Protein AF-A0A257A7J6-F1 (afdb_monomer_lite)

Foldseek 3Di:
DDPPPDPDFDKFKKWWKADPPPGDIDIDGDDPPADFQCFDDADPPPRDTITTHDIDIDGDPDD

pLDDT: mean 88.14, std 11.92, range [46.78, 97.5]

Structure (mmCIF, N/CA/C/O backbone):
data_AF-A0A257A7J6-F1
#
_entry.id   AF-A0A257A7J6-F1
#
loop_
_atom_site.group_PDB
_atom_site.id
_atom_site.type_symbol
_atom_site.label_atom_id
_atom_site.label_alt_id
_atom_site.label_comp_id
_atom_site.label_asym_id
_atom_site.label_entity_id
_atom_site.label_seq_id
_atom_site.pdbx_PDB_ins_code
_atom_site.Cartn_x
_atom_site.Cartn_y
_atom_site.Cartn_z
_atom_site.occupancy
_atom_site.B_iso_or_equiv
_atom_site.auth_seq_id
_atom_site.auth_comp_id
_atom_site.auth_asym_id
_atom_site.auth_atom_id
_atom_site.pdbx_PDB_model_num
ATOM 1 N N . MET A 1 1 ? 39.335 -11.004 -24.064 1.00 46.78 1 MET A N 1
ATOM 2 C CA . MET A 1 1 ? 37.859 -11.087 -23.994 1.00 46.78 1 MET A CA 1
ATOM 3 C C . MET A 1 1 ? 37.340 -9.922 -23.164 1.00 46.78 1 MET A C 1
ATOM 5 O O . MET A 1 1 ? 37.349 -10.001 -21.942 1.00 46.78 1 MET A O 1
ATOM 9 N N . GLU A 1 2 ? 36.942 -8.818 -23.792 1.00 57.66 2 GLU A N 1
ATOM 10 C CA . GLU A 1 2 ? 36.339 -7.702 -23.058 1.00 57.66 2 GLU A CA 1
ATOM 11 C C . GLU A 1 2 ? 34.875 -8.030 -22.740 1.00 57.66 2 GLU A C 1
ATOM 13 O O . GLU A 1 2 ? 34.025 -8.119 -23.628 1.00 57.66 2 GLU A O 1
ATOM 18 N N . ARG A 1 3 ? 34.566 -8.259 -21.457 1.00 66.62 3 ARG A N 1
ATOM 19 C CA . ARG A 1 3 ? 33.183 -8.406 -20.988 1.00 66.62 3 ARG A CA 1
ATOM 20 C C . ARG A 1 3 ? 32.468 -7.068 -21.181 1.00 66.62 3 ARG A C 1
ATOM 22 O O . ARG A 1 3 ? 32.628 -6.162 -20.365 1.00 66.62 3 ARG A O 1
ATOM 29 N N . ARG A 1 4 ? 31.640 -6.946 -22.225 1.00 64.50 4 ARG A N 1
ATOM 30 C CA . ARG A 1 4 ? 30.661 -5.853 -22.348 1.00 64.50 4 ARG A CA 1
ATOM 31 C C . ARG A 1 4 ? 29.802 -5.835 -21.078 1.00 64.50 4 ARG A C 1
ATOM 33 O O . ARG A 1 4 ? 28.958 -6.706 -20.880 1.00 64.50 4 ARG A O 1
ATOM 40 N N . LYS A 1 5 ? 30.026 -4.858 -20.192 1.00 63.09 5 LYS A N 1
ATOM 41 C CA . LYS A 1 5 ? 29.142 -4.587 -19.050 1.00 63.09 5 LYS A CA 1
ATOM 42 C C . LYS A 1 5 ? 27.782 -4.191 -19.624 1.00 63.09 5 LYS A C 1
ATOM 44 O O . LYS A 1 5 ? 27.615 -3.069 -20.096 1.00 63.09 5 LYS A O 1
ATOM 49 N N . ALA A 1 6 ? 26.816 -5.106 -19.602 1.00 65.88 6 ALA A N 1
ATOM 50 C CA . ALA A 1 6 ? 25.431 -4.765 -19.891 1.00 65.88 6 ALA A CA 1
ATOM 51 C C . ALA A 1 6 ? 25.021 -3.602 -18.971 1.00 65.88 6 ALA A C 1
ATOM 53 O O . ALA A 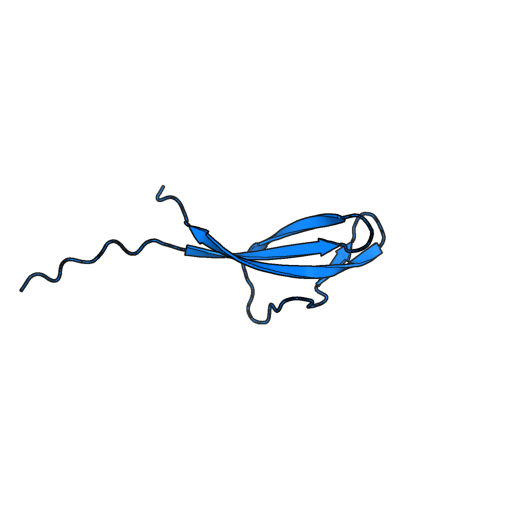1 6 ? 25.211 -3.675 -17.752 1.00 65.88 6 ALA A O 1
ATOM 54 N N . LYS A 1 7 ? 24.514 -2.504 -19.549 1.00 62.06 7 LYS A N 1
ATOM 55 C CA . LYS A 1 7 ? 23.943 -1.384 -18.787 1.00 62.06 7 LYS A CA 1
ATOM 56 C C . LYS A 1 7 ? 22.755 -1.938 -17.997 1.00 62.06 7 LYS A C 1
ATOM 58 O O . LYS A 1 7 ? 21.663 -2.030 -18.537 1.00 62.06 7 LYS A O 1
ATOM 63 N N . LYS A 1 8 ? 22.966 -2.306 -16.731 1.00 70.75 8 LYS A N 1
ATOM 64 C CA . LYS A 1 8 ? 21.872 -2.703 -15.841 1.00 70.75 8 LYS A CA 1
ATOM 65 C C . LYS A 1 8 ? 20.927 -1.510 -15.693 1.00 70.75 8 LYS A C 1
ATOM 67 O O . LYS A 1 8 ? 21.358 -0.413 -15.317 1.00 70.75 8 LYS A O 1
ATOM 72 N N . GLU A 1 9 ? 19.670 -1.706 -16.068 1.00 79.25 9 GLU A N 1
ATOM 73 C CA . GLU A 1 9 ? 18.582 -0.818 -15.676 1.00 79.25 9 GLU A CA 1
ATOM 74 C C . GLU A 1 9 ? 18.504 -0.842 -14.145 1.00 79.25 9 GLU A C 1
ATOM 76 O O . GLU A 1 9 ? 18.549 -1.911 -13.535 1.00 79.25 9 GLU A O 1
ATOM 81 N N . GLN A 1 10 ? 18.495 0.336 -13.522 1.00 86.44 10 GLN A N 1
ATOM 82 C CA . GLN A 1 10 ? 18.400 0.449 -12.070 1.00 86.44 10 GLN A CA 1
ATOM 83 C C . GLN A 1 10 ? 16.928 0.578 -11.698 1.00 86.44 10 GLN A C 1
ATOM 85 O O . GLN A 1 10 ? 16.226 1.449 -12.216 1.00 86.44 10 GLN A O 1
ATOM 90 N N . TYR A 1 11 ? 16.479 -0.289 -10.801 1.00 90.56 11 TYR A N 1
ATOM 91 C CA . TYR A 1 11 ? 15.129 -0.286 -10.262 1.00 90.56 11 TYR A CA 1
ATOM 92 C C . TYR A 1 11 ? 15.191 0.042 -8.773 1.00 90.56 11 TYR A C 1
ATOM 94 O O . TYR A 1 11 ? 16.149 -0.330 -8.092 1.00 90.56 11 TYR A O 1
ATOM 102 N N . LYS A 1 12 ? 14.180 0.758 -8.281 1.00 93.44 12 LYS A N 1
ATOM 103 C CA . LYS A 1 12 ? 13.992 1.032 -6.858 1.00 93.44 12 LYS A CA 1
ATOM 104 C C . LYS A 1 12 ? 12.631 0.513 -6.426 1.00 93.44 12 LYS A C 1
ATOM 106 O O . LYS A 1 12 ? 11.614 0.937 -6.975 1.00 93.44 12 LYS A O 1
ATOM 111 N N . THR A 1 13 ? 12.625 -0.357 -5.427 1.00 95.50 13 THR A N 1
ATOM 112 C CA . THR A 1 13 ? 11.399 -0.894 -4.842 1.00 95.50 13 THR A CA 1
ATOM 113 C C . THR A 1 13 ? 10.735 0.161 -3.958 1.00 95.50 13 THR A C 1
ATOM 115 O O . THR A 1 13 ? 11.359 0.745 -3.066 1.00 95.50 13 THR A O 1
ATOM 118 N N . ARG A 1 14 ? 9.457 0.421 -4.215 1.00 96.56 14 ARG A N 1
ATOM 119 C CA . ARG A 1 14 ? 8.609 1.369 -3.494 1.00 96.56 14 ARG A CA 1
ATOM 120 C C . ARG A 1 14 ? 7.461 0.634 -2.820 1.00 96.56 14 ARG A C 1
ATOM 122 O O . ARG A 1 14 ? 6.928 -0.335 -3.358 1.00 96.56 14 ARG A O 1
ATOM 129 N N . THR A 1 15 ? 7.064 1.148 -1.666 1.00 97.50 15 THR A N 1
ATOM 130 C CA . THR A 1 15 ? 5.905 0.690 -0.905 1.00 97.50 15 THR A CA 1
ATOM 131 C C . THR A 1 15 ? 4.848 1.789 -0.941 1.00 97.50 15 THR A C 1
ATOM 133 O O . 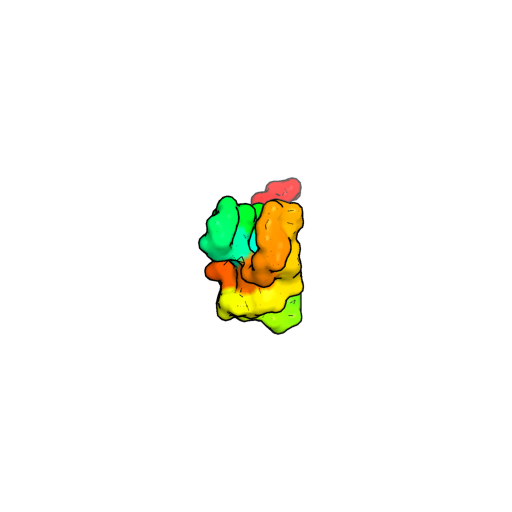THR A 1 15 ? 5.102 2.913 -0.510 1.00 97.50 15 THR A O 1
ATOM 136 N N . LEU A 1 16 ? 3.656 1.465 -1.437 1.00 96.25 16 LEU A N 1
ATOM 137 C CA . LEU A 1 16 ? 2.483 2.333 -1.414 1.00 96.25 16 LEU A CA 1
ATOM 138 C C . LEU A 1 16 ? 1.581 1.907 -0.261 1.00 96.25 16 LEU A C 1
ATOM 140 O O . LEU A 1 16 ? 1.044 0.797 -0.270 1.00 96.25 16 LEU A O 1
ATOM 144 N N . ILE A 1 17 ? 1.353 2.804 0.690 1.00 95.44 17 ILE A N 1
ATOM 145 C CA . ILE A 1 17 ? 0.369 2.632 1.758 1.00 95.44 17 ILE A CA 1
ATOM 146 C C . ILE A 1 17 ? -0.930 3.353 1.394 1.00 95.44 17 ILE A C 1
ATOM 148 O O . ILE A 1 17 ? -0.908 4.453 0.842 1.00 95.44 17 ILE A O 1
ATOM 152 N N . LYS A 1 18 ? -2.080 2.728 1.680 1.00 95.25 18 LYS A N 1
ATOM 153 C CA . LYS A 1 18 ? -3.407 3.286 1.374 1.00 95.25 18 LYS A CA 1
ATOM 154 C C . LYS A 1 18 ? -4.373 3.102 2.537 1.00 95.25 18 LYS A C 1
ATOM 156 O O . LYS A 1 18 ? -4.507 2.017 3.099 1.00 95.25 18 LYS A O 1
ATOM 161 N N . CYS A 1 19 ? -5.082 4.170 2.882 1.00 94.44 19 CYS A N 1
ATOM 162 C CA . CYS A 1 19 ? -6.183 4.133 3.829 1.00 94.44 19 CYS A CA 1
ATOM 163 C C . CYS A 1 19 ? -7.438 3.595 3.136 1.00 94.44 19 CYS A C 1
ATOM 165 O O . CYS A 1 19 ? -7.911 4.175 2.156 1.00 94.44 19 CYS A O 1
ATOM 167 N N . SER A 1 20 ? -8.018 2.526 3.676 1.00 89.50 20 SER A N 1
ATOM 168 C CA . SER A 1 20 ? -9.241 1.928 3.127 1.00 89.50 20 SER A CA 1
ATOM 169 C C . SER A 1 20 ? -10.495 2.775 3.374 1.00 89.50 20 SER A C 1
ATOM 171 O O . SER A 1 20 ? -11.472 2.607 2.659 1.00 89.50 20 SER A O 1
ATOM 173 N N . LYS A 1 21 ? -10.477 3.690 4.358 1.00 91.94 21 LYS A N 1
ATOM 174 C CA . LYS A 1 21 ? -11.649 4.500 4.739 1.00 91.94 21 LYS A CA 1
ATOM 175 C C . LYS A 1 21 ? -11.766 5.810 3.957 1.00 91.94 21 LYS A C 1
ATOM 177 O O . LYS A 1 21 ? -12.846 6.136 3.488 1.00 91.94 21 LYS A O 1
ATOM 182 N N . CYS A 1 22 ? -10.679 6.573 3.836 1.00 91.81 22 CYS A N 1
ATOM 183 C CA . CYS A 1 22 ? -10.699 7.897 3.193 1.00 91.81 22 CYS A CA 1
ATOM 184 C C . CYS A 1 22 ? -9.896 7.974 1.887 1.00 91.81 22 CYS A C 1
ATOM 186 O O . CYS A 1 22 ? -9.817 9.040 1.283 1.00 91.81 22 CYS A O 1
ATOM 188 N N . GLY A 1 23 ? -9.248 6.880 1.475 1.00 90.31 23 GLY A N 1
ATOM 189 C CA . GLY A 1 23 ? -8.471 6.830 0.237 1.00 90.31 23 GLY A CA 1
ATOM 190 C C . GLY A 1 23 ? -7.116 7.540 0.285 1.00 90.31 23 GLY A C 1
ATOM 191 O O . GLY A 1 23 ? -6.462 7.616 -0.747 1.00 90.31 23 GLY A O 1
ATOM 192 N N . TYR A 1 24 ? -6.670 8.034 1.447 1.00 93.38 24 TYR A N 1
ATOM 193 C CA . TYR A 1 24 ? -5.335 8.622 1.602 1.00 93.38 24 TYR A CA 1
ATOM 194 C C . TYR A 1 24 ? -4.242 7.637 1.171 1.00 93.38 24 TYR A C 1
ATOM 196 O O . TYR A 1 24 ? -4.250 6.489 1.616 1.00 93.38 24 TYR A O 1
ATOM 204 N N . THR A 1 25 ? -3.305 8.093 0.347 1.00 93.81 25 THR A N 1
ATOM 205 C CA . THR A 1 25 ? -2.175 7.305 -0.151 1.00 93.81 25 THR A CA 1
ATOM 206 C C . THR A 1 25 ? -0.858 8.000 0.138 1.00 93.81 25 THR A C 1
ATOM 208 O O . THR A 1 25 ? -0.774 9.223 0.047 1.00 93.81 25 THR A O 1
ATOM 211 N N . GLU A 1 26 ? 0.175 7.219 0.425 1.00 94.06 26 GLU A N 1
ATOM 212 C CA . GLU A 1 26 ? 1.545 7.703 0.573 1.00 94.06 26 GLU A CA 1
ATOM 213 C C . GLU A 1 26 ? 2.511 6.653 0.014 1.00 94.06 26 GLU A C 1
ATOM 215 O O . GLU A 1 26 ? 2.293 5.450 0.169 1.00 94.06 26 GLU A O 1
ATOM 220 N N . GLU A 1 27 ? 3.559 7.110 -0.663 1.00 94.50 27 GLU A N 1
ATOM 221 C CA . GLU A 1 27 ? 4.622 6.259 -1.192 1.00 94.50 27 GLU A CA 1
ATOM 222 C C . GLU A 1 27 ? 5.896 6.462 -0.382 1.00 94.50 27 GLU A C 1
ATOM 224 O O . GLU A 1 27 ? 6.302 7.593 -0.109 1.00 94.50 27 GLU A O 1
ATOM 229 N N . ARG A 1 28 ? 6.563 5.360 -0.043 1.00 94.50 28 ARG A N 1
ATOM 230 C CA . ARG A 1 28 ? 7.873 5.376 0.603 1.00 94.50 28 ARG A CA 1
ATOM 231 C C . ARG A 1 28 ? 8.818 4.360 -0.014 1.00 94.50 28 ARG A C 1
ATOM 233 O O . ARG A 1 28 ? 8.440 3.533 -0.843 1.00 94.50 28 ARG A O 1
ATOM 240 N N . ASP A 1 29 ? 10.081 4.452 0.371 1.00 95.12 29 ASP A N 1
ATOM 241 C CA . ASP A 1 29 ? 11.055 3.412 0.067 1.00 95.12 29 ASP A CA 1
ATOM 242 C C . ASP A 1 29 ? 10.704 2.106 0.782 1.00 95.12 29 ASP A C 1
ATOM 244 O O . ASP A 1 29 ? 10.225 2.115 1.923 1.00 95.12 29 ASP A O 1
ATOM 248 N N . PHE A 1 30 ? 10.924 0.993 0.079 1.00 95.19 30 PHE A N 1
ATOM 249 C CA . PHE A 1 30 ? 10.739 -0.336 0.641 1.00 95.19 30 PHE A CA 1
ATOM 250 C C . PHE A 1 30 ? 11.625 -0.523 1.873 1.00 95.19 30 PHE A C 1
ATOM 252 O O . PHE A 1 30 ? 12.810 -0.182 1.860 1.00 95.19 30 PHE A O 1
ATOM 259 N N . GLN A 1 31 ? 11.040 -1.080 2.931 1.00 95.44 31 GLN A N 1
ATOM 260 C CA . GLN A 1 31 ? 11.757 -1.469 4.140 1.00 95.44 31 GLN A CA 1
ATOM 261 C C . GLN A 1 31 ? 11.657 -2.978 4.335 1.00 95.44 31 GLN A C 1
ATOM 263 O O . GLN A 1 31 ? 10.660 -3.610 3.981 1.00 95.44 31 GLN A O 1
ATOM 268 N N . VAL A 1 32 ? 12.704 -3.563 4.917 1.00 95.25 32 VAL A N 1
ATOM 269 C CA . VAL A 1 32 ? 12.734 -4.998 5.207 1.00 95.25 32 VAL A CA 1
ATOM 270 C C . VAL A 1 32 ? 11.564 -5.354 6.127 1.00 95.25 32 VAL A C 1
ATOM 272 O O . VAL A 1 32 ? 11.357 -4.727 7.163 1.00 95.25 32 VAL A O 1
ATOM 275 N N . GLY A 1 33 ? 10.788 -6.363 5.728 1.00 93.75 33 GLY A N 1
ATOM 276 C CA . GLY A 1 33 ? 9.578 -6.779 6.438 1.00 93.75 33 GLY A CA 1
ATOM 277 C C . GLY A 1 33 ? 8.299 -6.065 5.992 1.00 93.75 33 GLY A C 1
ATOM 278 O O . GLY A 1 33 ? 7.271 -6.209 6.656 1.00 93.75 33 GLY A O 1
ATOM 279 N N . ASP A 1 34 ? 8.320 -5.286 4.910 1.00 95.19 34 ASP A N 1
ATOM 280 C CA . ASP A 1 34 ? 7.100 -4.827 4.243 1.00 95.19 34 ASP A CA 1
ATOM 281 C C . ASP A 1 34 ? 6.415 -5.974 3.498 1.00 95.19 34 ASP A C 1
ATOM 283 O O . ASP A 1 34 ? 7.034 -6.682 2.705 1.00 95.19 34 ASP A O 1
ATOM 287 N N . TYR A 1 35 ? 5.113 -6.130 3.730 1.00 95.81 35 TYR A N 1
ATOM 288 C CA . TYR A 1 35 ? 4.260 -7.067 3.007 1.00 95.81 35 TYR A CA 1
ATOM 289 C C . TYR A 1 35 ? 2.895 -6.431 2.741 1.00 95.81 35 TYR A C 1
ATOM 291 O O . TYR A 1 35 ? 2.449 -5.537 3.462 1.00 95.81 35 TYR A O 1
ATOM 299 N N . VAL A 1 36 ? 2.222 -6.874 1.682 1.00 95.50 36 VAL A N 1
ATOM 300 C CA . VAL A 1 36 ? 0.902 -6.351 1.306 1.00 95.50 36 VAL A CA 1
ATOM 301 C C . VAL A 1 36 ? -0.107 -6.641 2.426 1.00 95.50 36 VAL A C 1
ATOM 303 O O . VAL A 1 36 ? -0.129 -7.737 2.971 1.00 95.50 36 VAL A O 1
ATOM 306 N N . LEU A 1 37 ? -0.940 -5.655 2.769 1.00 94.50 37 LEU A N 1
ATOM 307 C CA . LEU A 1 37 ? -1.873 -5.620 3.908 1.00 94.50 37 LEU A CA 1
ATOM 308 C C . LEU A 1 37 ? -1.248 -5.473 5.306 1.00 94.50 37 LEU A C 1
ATOM 310 O O . LEU A 1 37 ? -1.998 -5.410 6.284 1.00 94.50 37 LEU A O 1
ATOM 314 N N . LYS A 1 38 ? 0.077 -5.321 5.428 1.00 95.38 38 LYS A N 1
ATOM 315 C CA . LYS A 1 38 ? 0.719 -4.996 6.712 1.00 95.38 38 LYS A CA 1
ATOM 316 C C . LYS A 1 38 ? 0.149 -3.693 7.293 1.00 95.38 38 LYS A C 1
ATOM 318 O O . LYS A 1 38 ? 0.105 -2.698 6.562 1.00 95.38 38 LYS A O 1
ATOM 323 N N . PRO A 1 39 ? 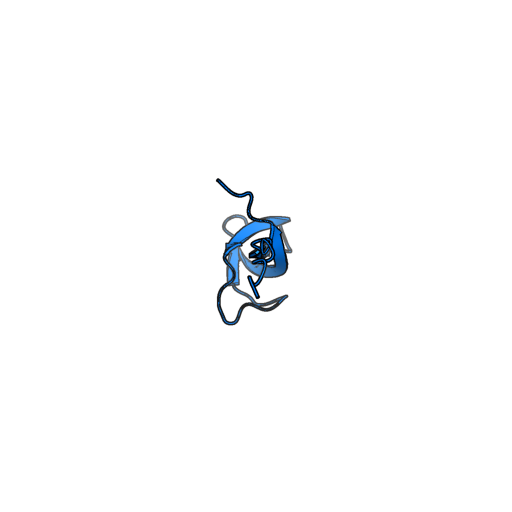-0.273 -3.661 8.570 1.00 94.31 39 PRO A N 1
ATOM 324 C CA . PRO A 1 39 ? -0.617 -2.421 9.259 1.00 94.31 39 PRO A CA 1
ATOM 325 C C . PRO A 1 39 ? 0.650 -1.594 9.503 1.00 94.31 39 PRO A C 1
ATOM 327 O O . PRO A 1 39 ? 1.632 -2.108 10.029 1.00 94.31 39 PRO A O 1
ATOM 330 N N . GLU A 1 40 ? 0.629 -0.327 9.100 1.00 90.00 40 GLU A N 1
ATOM 331 C CA . GLU A 1 40 ? 1.806 0.548 9.158 1.00 90.00 40 GLU A CA 1
ATOM 332 C C . GLU A 1 40 ? 1.634 1.666 10.184 1.00 90.00 40 GLU A C 1
ATOM 334 O O . GLU A 1 40 ? 2.393 1.768 11.143 1.00 90.00 40 GLU A O 1
ATOM 339 N N . LYS A 1 41 ? 0.642 2.532 9.961 1.00 90.25 41 LYS A N 1
ATOM 340 C CA . LYS A 1 41 ? 0.448 3.756 10.738 1.00 90.25 41 LYS A CA 1
ATOM 341 C C . LYS A 1 41 ? -1.010 4.172 10.771 1.00 90.25 41 LYS A C 1
ATOM 343 O O . LYS A 1 41 ? -1.813 3.726 9.951 1.00 90.25 41 LYS A O 1
ATOM 348 N N . GLU A 1 42 ? -1.352 5.071 11.680 1.00 93.25 42 GLU A N 1
ATOM 349 C CA . GLU A 1 42 ? -2.670 5.694 11.704 1.00 93.25 42 GLU A CA 1
ATOM 350 C C . GLU A 1 42 ? -2.811 6.768 10.624 1.00 93.25 42 GLU A C 1
ATOM 352 O O . GLU A 1 42 ? -1.884 7.510 10.295 1.00 93.25 42 GLU A O 1
ATOM 357 N N . CYS A 1 43 ? -4.005 6.855 10.047 1.00 91.06 43 CYS A N 1
ATOM 358 C CA . CYS A 1 43 ? -4.305 7.831 9.022 1.00 91.06 43 CYS A CA 1
ATOM 359 C C . CYS A 1 43 ? -4.438 9.230 9.627 1.00 91.06 43 CYS A C 1
ATOM 361 O O . CYS A 1 43 ? -5.327 9.428 10.460 1.00 91.06 43 CYS A O 1
ATOM 363 N N . PRO A 1 44 ? -3.692 10.234 9.128 1.00 90.19 44 PRO A N 1
ATOM 364 C CA . PRO A 1 44 ? -3.761 11.593 9.664 1.00 90.19 44 PRO A CA 1
ATOM 365 C C . PRO A 1 44 ? -5.141 12.244 9.474 1.00 90.19 44 PRO A C 1
ATOM 367 O O . PRO A 1 44 ? -5.483 13.177 10.188 1.00 90.19 44 PRO A O 1
ATOM 370 N N . LYS A 1 45 ? -5.958 11.749 8.530 1.00 90.38 45 LYS A N 1
ATOM 371 C CA . LYS A 1 45 ? -7.291 12.302 8.238 1.00 90.38 45 LYS A CA 1
ATOM 372 C C . LYS A 1 45 ? -8.424 11.675 9.047 1.00 90.38 45 LYS A C 1
ATOM 374 O O . LYS A 1 45 ? -9.391 12.353 9.363 1.00 90.38 45 LYS A O 1
ATOM 379 N N . CYS A 1 46 ? -8.363 10.372 9.313 1.00 91.19 46 CYS A N 1
ATOM 380 C CA . CYS A 1 46 ? -9.506 9.635 9.869 1.00 91.19 46 CYS A CA 1
ATOM 381 C C . CYS A 1 46 ? -9.154 8.677 11.011 1.00 91.19 46 CYS A C 1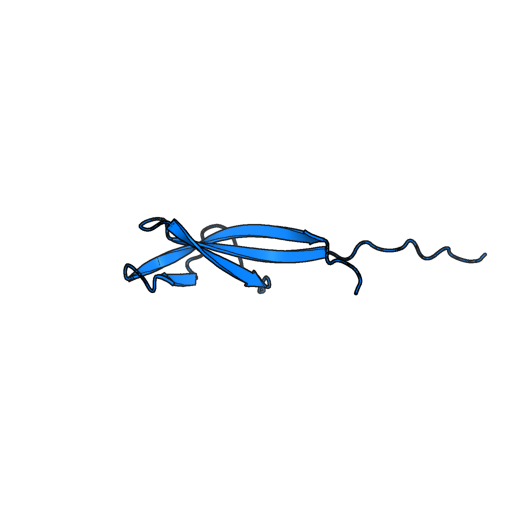
ATOM 383 O O . CYS A 1 46 ? -10.035 7.942 11.455 1.00 91.19 46 CYS A O 1
ATOM 385 N N . LYS A 1 47 ? -7.891 8.675 11.463 1.00 90.06 47 LYS A N 1
ATOM 386 C CA . LYS A 1 47 ? -7.385 7.879 12.595 1.00 90.06 47 LYS A CA 1
ATOM 387 C C . LYS A 1 47 ? -7.633 6.371 12.464 1.00 90.06 47 LYS A C 1
ATOM 389 O O . LYS A 1 47 ? -7.786 5.660 13.444 1.00 90.06 47 LYS A O 1
ATOM 394 N N . THR A 1 48 ? -7.722 5.870 11.232 1.00 92.12 48 THR A N 1
ATOM 395 C CA . THR A 1 48 ? -7.798 4.426 10.965 1.00 92.12 48 THR A CA 1
ATOM 396 C C . THR A 1 48 ? -6.435 3.881 10.592 1.00 92.12 48 THR A C 1
ATOM 398 O O . THR A 1 48 ? -5.611 4.606 10.036 1.00 92.12 48 THR A O 1
ATOM 401 N N . ILE A 1 49 ? -6.208 2.595 10.850 1.00 93.81 49 ILE A N 1
ATOM 402 C CA . ILE A 1 49 ? -4.959 1.935 10.477 1.00 93.81 49 ILE A CA 1
ATOM 403 C C . ILE A 1 49 ? -4.841 1.878 8.949 1.00 93.81 49 ILE A C 1
ATOM 405 O O . ILE A 1 49 ? -5.650 1.251 8.258 1.00 93.81 49 ILE A O 1
ATOM 409 N N . ILE A 1 50 ? -3.812 2.542 8.432 1.00 95.56 50 ILE A N 1
ATOM 410 C CA . ILE A 1 50 ? -3.362 2.455 7.048 1.00 95.56 50 ILE A CA 1
ATOM 411 C C . ILE A 1 50 ? -2.580 1.155 6.890 1.00 95.56 50 ILE A C 1
ATOM 413 O O . ILE A 1 50 ? -1.780 0.781 7.752 1.00 95.56 50 ILE A O 1
ATOM 417 N N . ARG A 1 51 ? -2.806 0.478 5.765 1.00 95.38 51 ARG A N 1
ATOM 418 C CA . ARG A 1 51 ? -2.085 -0.737 5.401 1.00 95.38 51 ARG A CA 1
ATOM 419 C C . ARG A 1 51 ? -1.278 -0.540 4.126 1.00 95.38 51 ARG A C 1
ATOM 421 O O . ARG A 1 51 ? -1.628 0.292 3.282 1.00 95.38 51 ARG A O 1
ATOM 428 N N . ILE A 1 52 ? -0.228 -1.339 3.970 1.00 96.38 52 ILE A N 1
ATOM 429 C CA . ILE A 1 52 ? 0.500 -1.450 2.705 1.00 96.38 52 ILE A CA 1
ATOM 430 C C . ILE A 1 52 ? -0.451 -1.989 1.640 1.00 96.38 52 ILE A C 1
ATOM 432 O O . ILE A 1 52 ? -1.041 -3.056 1.784 1.00 96.38 52 ILE A O 1
ATOM 436 N N . HIS A 1 53 ? -0.609 -1.233 0.565 1.00 96.12 53 HIS A N 1
ATOM 437 C CA . HIS A 1 53 ? -1.499 -1.557 -0.537 1.00 96.12 53 HIS A CA 1
ATOM 438 C C . HIS A 1 53 ? -0.758 -2.261 -1.671 1.00 96.12 53 HIS A C 1
ATOM 440 O O . HIS A 1 53 ? -1.284 -3.219 -2.231 1.00 96.12 53 HIS A O 1
ATOM 446 N N . ARG A 1 54 ? 0.447 -1.794 -2.030 1.00 95.75 54 ARG A N 1
ATOM 447 C CA . ARG A 1 54 ? 1.269 -2.377 -3.104 1.00 95.75 54 ARG A CA 1
ATOM 448 C C . ARG A 1 54 ? 2.755 -2.199 -2.815 1.00 95.75 54 ARG A C 1
ATOM 450 O O . ARG A 1 54 ? 3.145 -1.208 -2.206 1.00 95.75 54 ARG A O 1
ATOM 457 N N . ILE A 1 55 ? 3.556 -3.132 -3.313 1.00 96.44 55 ILE A N 1
ATOM 458 C CA . ILE A 1 55 ? 5.018 -3.051 -3.359 1.00 96.44 55 ILE A CA 1
ATOM 459 C C . ILE A 1 55 ? 5.411 -3.284 -4.8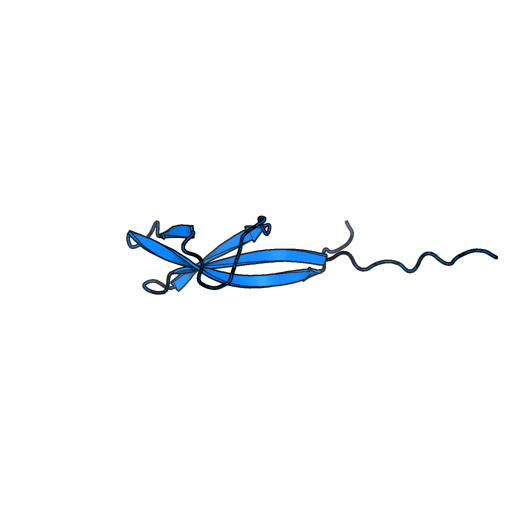19 1.00 96.44 55 ILE A C 1
ATOM 461 O O . ILE A 1 55 ? 4.931 -4.243 -5.423 1.00 96.44 55 ILE A O 1
ATOM 465 N N . TYR A 1 56 ? 6.188 -2.380 -5.410 1.00 96.19 56 TYR A N 1
ATOM 466 C CA . TYR A 1 56 ? 6.535 -2.428 -6.835 1.00 96.19 56 TYR A CA 1
ATOM 467 C C . TYR A 1 56 ? 7.877 -1.769 -7.124 1.00 96.19 56 TYR A C 1
ATOM 469 O O . TYR A 1 56 ? 8.325 -0.887 -6.395 1.00 96.19 56 TYR A O 1
ATOM 477 N N . ASP A 1 57 ? 8.490 -2.166 -8.232 1.00 95.12 57 ASP A N 1
ATOM 478 C CA . ASP A 1 57 ? 9.733 -1.583 -8.716 1.00 95.12 57 ASP A CA 1
ATOM 479 C C . ASP A 1 57 ? 9.479 -0.435 -9.692 1.00 95.12 57 ASP A C 1
ATOM 481 O O . ASP A 1 57 ? 8.725 -0.556 -10.659 1.00 95.12 57 ASP A O 1
ATOM 485 N N . VAL A 1 58 ? 10.156 0.688 -9.458 1.00 93.56 58 VAL A N 1
ATOM 486 C CA . VAL A 1 58 ? 10.153 1.856 -10.344 1.00 93.56 58 VAL A CA 1
ATOM 487 C C . VAL A 1 58 ? 11.523 1.985 -10.998 1.00 93.56 58 VAL A C 1
ATOM 489 O O . VAL A 1 58 ? 12.550 1.911 -10.321 1.00 93.56 58 VAL A O 1
ATOM 492 N N . LYS A 1 59 ? 11.556 2.206 -12.317 1.00 91.00 59 LYS A N 1
ATOM 493 C CA . LYS A 1 59 ? 12.801 2.516 -13.034 1.00 91.00 59 LYS A CA 1
ATOM 494 C C . LYS A 1 59 ? 13.356 3.847 -12.538 1.00 91.00 59 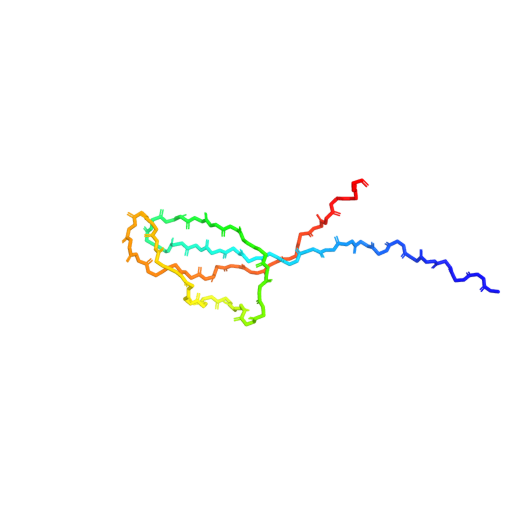LYS A C 1
ATOM 496 O O . LYS A 1 59 ? 12.665 4.862 -12.588 1.00 91.00 59 LYS A O 1
ATOM 501 N N . VAL A 1 60 ? 14.607 3.856 -12.092 1.00 86.00 60 VAL A N 1
ATOM 502 C CA . VAL A 1 60 ? 15.286 5.090 -11.691 1.00 86.00 60 VAL A CA 1
ATOM 503 C C . VAL A 1 60 ? 15.882 5.734 -12.947 1.00 86.00 60 VAL A C 1
ATOM 505 O O . VAL A 1 60 ? 16.759 5.123 -13.571 1.00 86.00 60 VAL A O 1
ATOM 508 N N . PRO A 1 61 ? 15.430 6.935 -13.362 1.00 76.69 61 PRO A N 1
ATOM 509 C CA . PRO A 1 61 ? 16.064 7.643 -14.465 1.00 76.69 61 PRO A CA 1
ATOM 510 C C . PRO A 1 61 ? 17.503 7.987 -14.070 1.00 76.69 61 PRO A C 1
ATOM 512 O O . PRO A 1 61 ? 17.761 8.457 -12.961 1.00 76.69 61 PRO A O 1
ATOM 515 N N . LYS A 1 62 ? 18.457 7.710 -14.964 1.00 69.56 62 LYS A N 1
ATOM 516 C CA . LYS A 1 62 ? 19.862 8.072 -14.749 1.00 69.56 62 LYS A CA 1
ATOM 517 C C . LYS A 1 62 ? 19.964 9.598 -14.767 1.00 69.56 62 LYS A C 1
ATOM 519 O O . LYS A 1 62 ? 19.533 10.205 -15.743 1.00 69.56 62 LYS A O 1
ATOM 524 N N . LYS A 1 63 ? 20.461 10.171 -13.671 1.00 59.81 63 LYS A N 1
ATOM 525 C CA . LYS A 1 63 ? 20.766 11.598 -13.549 1.00 59.81 63 LYS A CA 1
ATOM 526 C C . LYS A 1 63 ? 22.043 11.933 -14.313 1.00 59.81 63 LYS A C 1
ATOM 528 O O . LYS A 1 63 ? 22.908 11.029 -14.399 1.00 59.81 63 LYS A O 1
#

Secondary structure (DSSP, 8-state):
-------PPPEEEEEEEE-TTT--EEEEE--TT--TT-EEEE-TTT-PEEEEEEEEEEE----

Sequence (63 aa):
MERRKAKKEQYKTRTLIKCSKCGYTEERDFQVGDYVLKPEKECPKCKTIIRIHRIYDVKVPKK

Radius of gyration: 16.63 Å; chains: 1; bounding box: 50×23×37 Å